Protein AF-A0A1E1MVT9-F1 (afdb_monomer)

Mean predicted aligned error: 9.11 Å

Structure (mmCIF, N/CA/C/O backbone):
data_AF-A0A1E1MVT9-F1
#
_entry.id   AF-A0A1E1MVT9-F1
#
loop_
_atom_site.group_PDB
_atom_site.id
_atom_site.type_symbol
_atom_site.label_atom_id
_atom_site.label_alt_id
_atom_site.label_comp_id
_atom_site.label_asym_id
_atom_site.label_entity_id
_atom_site.label_seq_id
_atom_site.pdbx_PDB_ins_code
_atom_site.Cartn_x
_atom_site.Cartn_y
_atom_site.Cartn_z
_atom_site.occupancy
_atom_site.B_iso_or_equiv
_atom_site.auth_seq_id
_atom_site.auth_comp_id
_atom_site.auth_asym_id
_atom_site.auth_atom_id
_atom_site.pdbx_PDB_model_num
ATOM 1 N N . MET A 1 1 ? -14.313 -16.294 12.372 1.00 44.94 1 MET A N 1
ATOM 2 C CA . MET A 1 1 ? -13.580 -15.211 11.657 1.00 44.94 1 MET A CA 1
ATOM 3 C C . MET A 1 1 ? -12.926 -14.169 12.602 1.00 44.94 1 MET A C 1
ATOM 5 O O . MET A 1 1 ? -12.690 -13.041 12.187 1.00 44.94 1 MET A O 1
ATOM 9 N N . TRP A 1 2 ? -12.592 -14.522 13.855 1.00 38.38 2 TRP A N 1
ATOM 10 C CA . TRP A 1 2 ? -12.077 -13.599 14.894 1.00 38.38 2 TRP A CA 1
ATOM 11 C C . TRP A 1 2 ? -10.542 -13.443 14.928 1.00 38.38 2 TRP A C 1
ATOM 13 O O . TRP A 1 2 ? -10.019 -12.489 15.501 1.00 38.38 2 TRP A O 1
ATOM 23 N N . THR A 1 3 ? -9.806 -14.344 14.275 1.00 46.03 3 THR A N 1
ATOM 24 C CA . THR A 1 3 ? -8.332 -14.363 14.262 1.00 46.03 3 THR A CA 1
ATOM 25 C C . THR A 1 3 ? -7.727 -13.187 13.490 1.00 46.03 3 THR A C 1
ATOM 27 O O . THR A 1 3 ? -6.736 -12.604 13.922 1.00 46.03 3 THR A O 1
ATOM 30 N N . TYR A 1 4 ? -8.374 -12.747 12.404 1.00 52.09 4 TYR A N 1
ATOM 31 C CA . TYR A 1 4 ? -7.928 -11.581 11.632 1.00 52.09 4 TYR A CA 1
ATOM 32 C C . TYR A 1 4 ? -7.992 -10.274 12.432 1.00 52.09 4 TYR A C 1
ATOM 34 O O . TYR A 1 4 ? -7.098 -9.440 12.298 1.00 52.09 4 TYR A O 1
ATOM 42 N N . ARG A 1 5 ? -9.000 -10.104 13.298 1.00 52.41 5 ARG A N 1
ATOM 43 C CA . ARG A 1 5 ? -9.218 -8.860 14.056 1.00 52.41 5 ARG A CA 1
ATOM 44 C C . ARG A 1 5 ? -8.069 -8.581 15.027 1.00 52.41 5 ARG A C 1
ATOM 46 O O . ARG A 1 5 ? -7.546 -7.473 15.058 1.00 52.41 5 ARG A O 1
ATOM 53 N N . ARG A 1 6 ? -7.605 -9.611 15.748 1.00 52.41 6 ARG A N 1
ATOM 54 C CA . ARG A 1 6 ? -6.489 -9.508 16.709 1.00 52.41 6 ARG A CA 1
ATOM 55 C C . ARG A 1 6 ? -5.143 -9.264 16.020 1.00 52.41 6 ARG A C 1
ATOM 57 O O . ARG A 1 6 ? -4.317 -8.513 16.527 1.00 52.41 6 ARG A O 1
ATOM 64 N N . CYS A 1 7 ? -4.938 -9.827 14.827 1.00 56.75 7 CYS A N 1
ATOM 65 C CA . CYS A 1 7 ? -3.724 -9.587 14.042 1.00 56.75 7 CYS A CA 1
ATOM 66 C C . CYS A 1 7 ? -3.673 -8.195 13.386 1.00 56.75 7 CYS A C 1
ATOM 68 O O . CYS A 1 7 ? -2.568 -7.740 13.065 1.00 56.75 7 CYS A O 1
ATOM 70 N N . LEU A 1 8 ? -4.831 -7.546 13.201 1.00 54.91 8 LEU A N 1
ATOM 71 C CA . LEU A 1 8 ? -5.003 -6.248 12.541 1.00 54.91 8 LEU A CA 1
ATOM 72 C C . LEU A 1 8 ? -5.066 -5.046 13.502 1.00 54.91 8 LEU A C 1
ATOM 74 O O . LEU A 1 8 ? -5.016 -3.916 13.037 1.00 54.91 8 LEU A O 1
ATOM 78 N N . LEU A 1 9 ? -5.116 -5.234 14.820 1.00 53.19 9 LEU A N 1
ATOM 79 C CA . LEU A 1 9 ? -5.014 -4.111 15.771 1.00 53.19 9 LEU A CA 1
ATOM 80 C C . LEU A 1 9 ? -3.584 -3.526 15.847 1.00 53.19 9 LEU A C 1
ATOM 82 O O . LEU A 1 9 ? -3.407 -2.373 16.201 1.00 53.19 9 LEU A O 1
ATOM 86 N N . ASN A 1 10 ? -2.572 -4.280 15.393 1.00 56.84 10 ASN A N 1
ATOM 87 C CA . ASN A 1 10 ? -1.182 -3.830 15.187 1.00 56.84 10 ASN A CA 1
ATOM 88 C C . ASN A 1 10 ? -0.852 -3.599 13.685 1.00 56.84 10 ASN A C 1
ATOM 90 O O . ASN A 1 10 ? 0.271 -3.837 13.233 1.00 56.84 10 ASN A O 1
ATOM 94 N N . SER A 1 11 ? -1.853 -3.255 12.865 1.00 60.12 11 SER A N 1
ATOM 95 C CA . SER A 1 11 ? -1.838 -3.422 11.397 1.00 60.12 11 SER A CA 1
ATOM 96 C C . SER A 1 11 ? -1.004 -2.430 1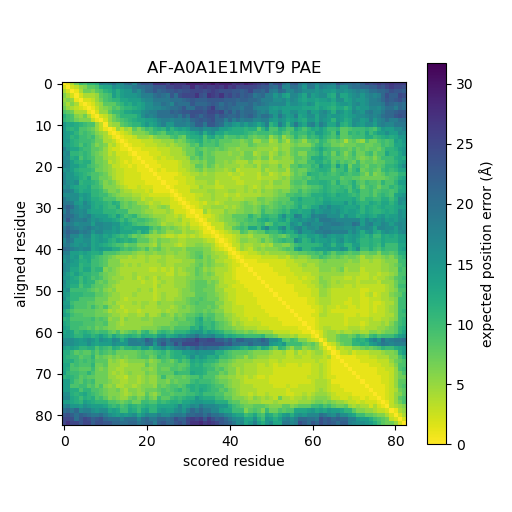0.600 1.00 60.12 11 SER A C 1
ATOM 98 O O . SER A 1 11 ? -0.460 -2.851 9.582 1.00 60.12 11 SER A O 1
ATOM 100 N N . GLY A 1 12 ? -0.874 -1.166 11.013 1.00 60.38 12 GLY A N 1
ATOM 101 C CA . GLY A 1 12 ? -0.208 -0.142 10.190 1.00 60.38 12 GLY A CA 1
ATOM 102 C C . GLY A 1 12 ? 1.199 -0.566 9.749 1.00 60.38 12 GLY A C 1
ATOM 103 O O . GLY A 1 12 ? 1.514 -0.576 8.561 1.00 60.38 12 GLY A O 1
ATOM 104 N N . LYS A 1 13 ? 2.008 -1.078 10.689 1.00 63.81 13 LYS A N 1
ATOM 105 C CA . LYS A 1 13 ? 3.362 -1.602 10.414 1.00 63.81 13 LYS A CA 1
ATOM 106 C C . LYS A 1 13 ? 3.358 -2.832 9.492 1.00 63.81 13 LYS A C 1
ATOM 108 O O . LYS A 1 13 ? 4.246 -2.984 8.657 1.00 63.81 13 LYS A O 1
ATOM 113 N N . LYS A 1 14 ? 2.349 -3.702 9.606 1.00 69.69 14 LYS A N 1
ATOM 114 C CA . LYS A 1 14 ? 2.223 -4.923 8.787 1.00 69.69 14 LYS A CA 1
ATOM 115 C C . LYS A 1 14 ? 1.744 -4.631 7.365 1.00 69.69 14 LYS A C 1
ATOM 117 O O . LYS A 1 14 ? 2.170 -5.312 6.434 1.00 69.69 14 LYS A O 1
ATOM 122 N N . ILE A 1 15 ? 0.878 -3.634 7.191 1.00 70.69 15 ILE A N 1
ATOM 123 C CA . ILE A 1 15 ? 0.417 -3.185 5.872 1.00 70.69 15 ILE A CA 1
ATOM 124 C C . ILE A 1 15 ? 1.589 -2.541 5.121 1.00 70.69 15 ILE A C 1
ATOM 126 O O . ILE A 1 15 ? 1.850 -2.924 3.982 1.00 70.69 15 ILE A O 1
ATOM 130 N N . SER A 1 16 ? 2.377 -1.690 5.787 1.00 71.56 16 SER A N 1
ATOM 131 C CA . SER A 1 16 ? 3.603 -1.121 5.209 1.00 71.56 16 SER A CA 1
ATOM 132 C C . SER A 1 16 ? 4.616 -2.196 4.799 1.00 71.56 16 SER A C 1
ATOM 134 O O . SER A 1 16 ? 5.166 -2.141 3.702 1.00 71.56 16 SER A O 1
ATOM 136 N N . ALA A 1 17 ? 4.826 -3.230 5.621 1.00 74.38 17 ALA A N 1
ATOM 137 C CA . ALA A 1 17 ? 5.698 -4.348 5.252 1.00 74.38 17 ALA A CA 1
ATOM 138 C C . ALA A 1 17 ? 5.197 -5.092 3.996 1.00 74.38 17 ALA A C 1
ATOM 140 O O . ALA A 1 17 ? 5.984 -5.427 3.111 1.00 74.38 17 ALA A O 1
ATOM 141 N N . LYS A 1 18 ? 3.879 -5.300 3.868 1.00 74.88 18 LYS A N 1
ATOM 142 C CA . LYS A 1 18 ? 3.282 -5.910 2.669 1.00 74.88 18 LYS A CA 1
ATOM 143 C C . LYS A 1 18 ? 3.423 -5.039 1.419 1.00 74.88 18 LYS A C 1
ATOM 145 O O . LYS A 1 18 ? 3.596 -5.600 0.338 1.00 74.88 18 LYS A O 1
ATOM 150 N N . MET A 1 19 ? 3.405 -3.710 1.544 1.00 76.38 19 MET A N 1
ATOM 151 C CA . MET A 1 19 ? 3.692 -2.798 0.425 1.00 76.38 19 MET A CA 1
ATOM 152 C C . MET A 1 19 ? 5.117 -2.998 -0.099 1.00 76.38 19 MET A C 1
ATOM 154 O O . MET A 1 19 ? 5.311 -3.215 -1.296 1.00 76.38 19 MET A O 1
ATOM 158 N N . VAL A 1 20 ? 6.103 -3.018 0.805 1.00 77.75 20 VAL A N 1
ATOM 159 C CA . VAL A 1 20 ? 7.522 -3.211 0.460 1.00 77.75 20 VAL A CA 1
ATOM 160 C C . VAL A 1 20 ? 7.750 -4.565 -0.214 1.00 77.75 20 VAL A C 1
ATOM 162 O O . VAL A 1 20 ? 8.426 -4.638 -1.244 1.00 77.75 20 VAL A O 1
ATOM 165 N N . ILE A 1 21 ? 7.146 -5.633 0.314 1.00 80.75 21 ILE A N 1
ATOM 166 C CA . ILE A 1 21 ? 7.244 -6.976 -0.275 1.00 80.75 21 ILE A CA 1
ATOM 167 C C . ILE A 1 21 ? 6.606 -7.003 -1.670 1.00 80.75 21 ILE A C 1
ATOM 169 O O . ILE A 1 21 ? 7.217 -7.513 -2.604 1.00 80.75 21 ILE A O 1
ATOM 173 N N . SER A 1 22 ? 5.420 -6.412 -1.843 1.00 78.00 22 SER A N 1
ATOM 174 C CA . SER A 1 22 ? 4.714 -6.401 -3.135 1.00 78.00 22 SER A CA 1
ATOM 175 C C . SER A 1 22 ? 5.527 -5.685 -4.218 1.00 78.00 22 SER A C 1
ATOM 177 O O . SER A 1 22 ? 5.706 -6.219 -5.313 1.00 78.00 22 SER A O 1
ATOM 179 N N . PHE A 1 23 ? 6.099 -4.519 -3.896 1.00 79.12 23 PHE A N 1
ATOM 180 C CA . PHE A 1 23 ? 6.990 -3.791 -4.805 1.00 79.12 23 PHE A CA 1
ATOM 181 C C . PHE A 1 23 ? 8.252 -4.596 -5.142 1.00 79.12 23 PHE A C 1
ATOM 183 O O . PHE A 1 23 ? 8.639 -4.702 -6.309 1.00 79.12 23 PHE A O 1
ATOM 190 N N . THR A 1 24 ? 8.858 -5.228 -4.135 1.00 81.94 24 THR A N 1
ATOM 191 C CA . THR A 1 24 ? 10.055 -6.062 -4.313 1.00 81.94 24 THR A CA 1
ATOM 192 C C . THR A 1 24 ? 9.781 -7.261 -5.219 1.00 81.94 24 THR A C 1
ATOM 194 O O . THR A 1 24 ? 10.594 -7.555 -6.091 1.00 81.94 24 THR A O 1
ATOM 197 N N . LEU A 1 25 ? 8.623 -7.915 -5.084 1.00 83.81 25 LEU A N 1
ATOM 198 C CA . LEU A 1 25 ? 8.216 -9.039 -5.936 1.00 83.81 25 LEU A CA 1
ATOM 199 C C . LEU A 1 25 ? 7.969 -8.619 -7.392 1.00 83.81 25 LEU A C 1
ATOM 201 O O . LEU A 1 25 ? 8.338 -9.332 -8.325 1.00 83.81 25 LEU A O 1
ATOM 205 N N . MET A 1 26 ? 7.376 -7.446 -7.618 1.00 80.81 26 MET A N 1
ATOM 206 C CA . MET A 1 26 ? 7.177 -6.933 -8.979 1.00 80.81 26 MET A CA 1
ATOM 207 C C . MET A 1 26 ? 8.500 -6.558 -9.652 1.00 80.81 26 MET A C 1
ATOM 209 O O . MET A 1 26 ? 8.695 -6.845 -10.837 1.00 80.81 26 MET A O 1
ATOM 213 N N . LYS A 1 27 ? 9.440 -5.979 -8.896 1.00 81.50 27 LYS A N 1
ATOM 214 C CA . LYS A 1 27 ? 10.795 -5.694 -9.385 1.00 81.50 27 LYS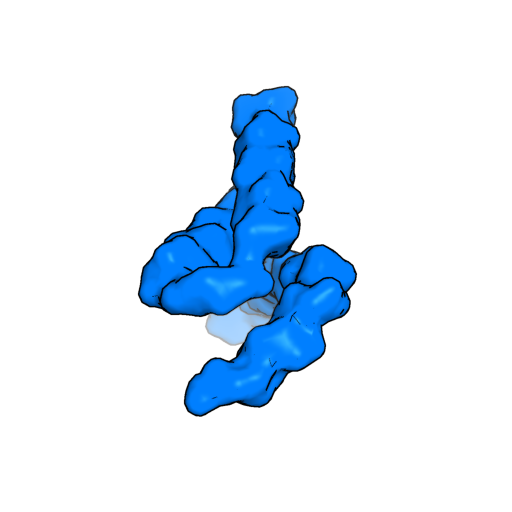 A CA 1
ATOM 215 C C . LYS A 1 27 ? 11.627 -6.964 -9.564 1.00 81.50 27 LYS A C 1
ATOM 217 O O . LYS A 1 27 ? 12.381 -7.041 -10.530 1.00 81.50 27 LYS A O 1
ATOM 222 N N . SER A 1 28 ? 11.483 -7.975 -8.705 1.00 83.12 28 SER A N 1
ATOM 223 C CA . SER A 1 28 ? 12.209 -9.243 -8.851 1.00 83.12 28 SER A CA 1
ATOM 224 C C . SER A 1 28 ? 11.781 -10.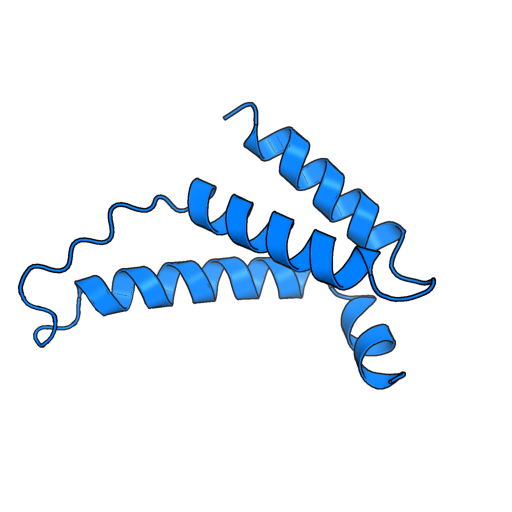001 -10.107 1.00 83.12 28 SER A C 1
ATOM 226 O O . SER A 1 28 ? 12.635 -10.583 -10.772 1.00 83.12 28 SER A O 1
ATOM 228 N N . LYS A 1 29 ? 10.508 -9.898 -10.523 1.00 80.88 29 LYS A N 1
ATOM 229 C CA . LYS A 1 29 ? 10.065 -10.396 -11.835 1.00 80.88 29 LYS A CA 1
ATOM 230 C C . LYS A 1 29 ? 10.803 -9.739 -13.000 1.00 80.88 29 LYS A C 1
ATOM 232 O O . LYS A 1 29 ? 11.115 -10.442 -13.951 1.00 80.88 29 LYS A O 1
ATOM 237 N N . ALA A 1 30 ? 11.125 -8.449 -12.913 1.00 78.94 30 ALA A N 1
ATOM 238 C CA . ALA A 1 30 ? 11.934 -7.770 -13.931 1.00 78.94 30 ALA A CA 1
ATOM 239 C C . ALA A 1 30 ? 13.411 -8.163 -13.907 1.00 78.94 30 ALA A C 1
ATOM 241 O O . ALA A 1 30 ? 14.092 -8.024 -14.914 1.00 78.94 30 ALA A O 1
ATOM 242 N N . ARG A 1 31 ? 13.906 -8.676 -12.780 1.00 78.88 31 ARG A N 1
ATOM 243 C CA . ARG A 1 31 ? 15.275 -9.194 -12.656 1.00 78.88 31 ARG A CA 1
ATOM 244 C C . ARG A 1 31 ? 15.391 -10.675 -13.013 1.00 78.88 31 ARG A C 1
ATOM 246 O O . ARG A 1 31 ? 16.499 -11.196 -13.043 1.00 78.88 31 ARG A O 1
ATOM 253 N N . ASN A 1 32 ? 14.274 -11.365 -13.242 1.00 83.69 32 ASN A N 1
ATOM 254 C CA . ASN A 1 32 ? 14.292 -12.780 -13.570 1.00 83.69 32 ASN A CA 1
ATOM 255 C C . ASN A 1 32 ? 14.682 -12.958 -15.049 1.00 83.69 32 ASN A C 1
ATOM 257 O O . ASN A 1 32 ? 13.919 -12.523 -15.914 1.00 83.69 32 ASN A O 1
ATOM 261 N N . PRO A 1 33 ? 15.800 -13.640 -15.358 1.00 80.12 33 PRO A N 1
ATOM 262 C CA . PRO A 1 33 ? 16.253 -13.844 -16.735 1.00 80.12 33 PRO A CA 1
ATOM 263 C C . PRO A 1 33 ? 15.270 -14.662 -17.586 1.00 80.12 33 PRO A C 1
ATOM 265 O O . PRO A 1 33 ? 15.326 -14.600 -18.809 1.00 80.12 33 PRO A O 1
ATOM 268 N N 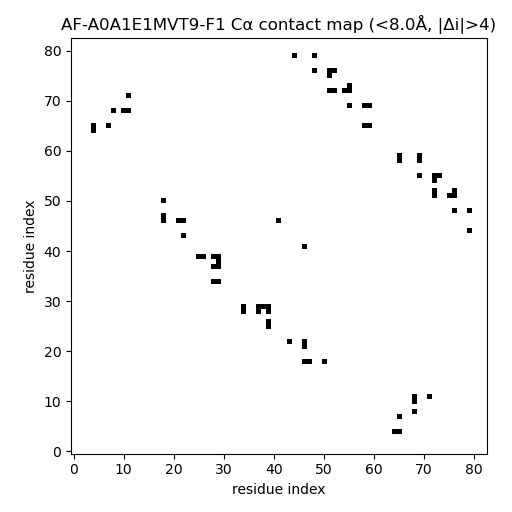. ARG A 1 34 ? 14.334 -15.395 -16.964 1.00 86.31 34 ARG A N 1
ATOM 269 C CA . ARG A 1 34 ? 13.260 -16.116 -17.668 1.00 86.31 34 ARG A CA 1
ATOM 270 C C . ARG A 1 34 ? 12.147 -15.197 -18.183 1.00 86.31 34 ARG A C 1
ATOM 272 O O . ARG A 1 34 ? 11.376 -15.614 -19.037 1.00 86.31 34 ARG A O 1
ATOM 279 N N . ASN A 1 35 ? 12.052 -13.962 -17.686 1.00 81.81 35 ASN A N 1
ATOM 280 C CA . ASN A 1 35 ? 11.009 -13.006 -18.061 1.00 81.81 35 ASN A CA 1
ATOM 281 C C . ASN A 1 35 ? 11.517 -12.034 -19.137 1.00 81.81 35 ASN A C 1
ATOM 283 O O . ASN A 1 35 ? 11.575 -10.820 -18.927 1.00 81.81 35 ASN A O 1
AT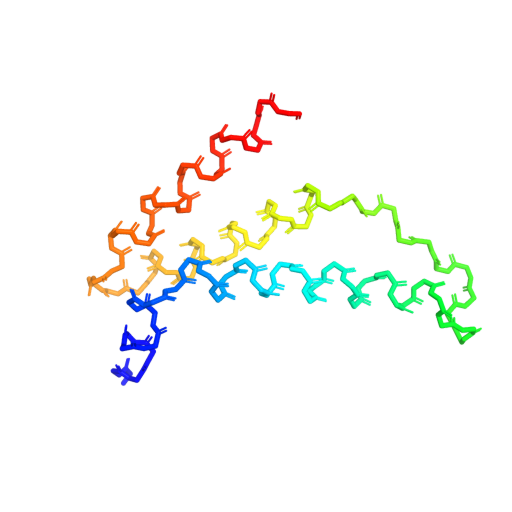OM 287 N N . VAL A 1 36 ? 11.910 -12.575 -20.291 1.00 82.06 36 VAL A N 1
ATOM 288 C CA . VAL A 1 36 ? 12.439 -11.786 -21.413 1.00 82.06 36 VAL A CA 1
ATOM 289 C C . VAL A 1 36 ? 11.389 -10.771 -21.879 1.00 82.06 36 VAL A C 1
ATOM 291 O O . VAL A 1 36 ? 10.240 -11.120 -22.134 1.00 82.06 36 VAL A O 1
ATOM 294 N N . GLY A 1 37 ? 11.774 -9.493 -21.946 1.00 81.75 37 GLY A N 1
ATOM 295 C CA . GLY A 1 37 ? 10.894 -8.393 -22.362 1.00 81.75 37 GLY A CA 1
ATOM 296 C C . GLY A 1 37 ? 10.005 -7.801 -21.260 1.00 81.75 37 GLY A C 1
ATOM 297 O O . GLY A 1 37 ? 9.407 -6.746 -21.472 1.00 81.75 37 GLY A O 1
ATOM 298 N N . TYR A 1 38 ? 9.947 -8.397 -20.063 1.00 80.44 38 TYR A N 1
ATOM 299 C CA . TYR A 1 38 ? 9.170 -7.831 -18.957 1.00 80.44 38 TYR A CA 1
ATOM 300 C C . TYR A 1 38 ? 9.867 -6.596 -18.369 1.00 80.44 38 TYR A C 1
ATOM 302 O O . TYR A 1 38 ? 10.957 -6.678 -17.800 1.00 80.44 38 TYR A O 1
ATOM 310 N N . LYS A 1 39 ? 9.194 -5.444 -18.434 1.00 77.50 39 LYS A N 1
ATOM 311 C CA . LYS A 1 39 ? 9.603 -4.213 -17.748 1.00 77.50 39 LYS A CA 1
ATOM 312 C C . LYS A 1 39 ? 8.557 -3.838 -16.704 1.00 77.50 39 LYS A C 1
ATOM 314 O O . LYS A 1 39 ? 7.401 -3.588 -17.025 1.00 77.50 39 LYS A O 1
ATOM 319 N N . CYS A 1 40 ? 8.969 -3.766 -15.438 1.00 79.00 40 CYS A N 1
ATOM 320 C CA . CYS A 1 40 ? 8.116 -3.246 -14.370 1.00 79.00 40 CYS A CA 1
ATOM 321 C C . CYS A 1 40 ? 8.066 -1.711 -14.453 1.00 79.00 40 CYS A C 1
ATOM 323 O O . CYS A 1 40 ? 8.911 -1.041 -13.846 1.00 79.00 40 CYS A O 1
ATOM 325 N N . GLY A 1 41 ? 7.088 -1.188 -15.200 1.00 82.38 41 GLY A N 1
ATOM 326 C CA . GLY A 1 41 ? 6.814 0.250 -15.356 1.00 82.38 41 GLY A CA 1
ATOM 327 C C . GLY A 1 41 ? 6.079 0.893 -14.177 1.00 82.38 41 GLY A C 1
ATOM 328 O O . GLY A 1 41 ? 5.975 2.108 -14.121 1.00 82.38 41 GLY A O 1
ATOM 329 N N . ILE A 1 42 ? 5.618 0.086 -13.220 1.00 80.94 42 ILE A N 1
ATOM 330 C CA . ILE A 1 42 ? 4.940 0.568 -12.018 1.00 80.94 42 ILE A CA 1
ATOM 331 C C . ILE A 1 42 ? 5.949 1.156 -11.018 1.00 80.94 42 ILE A C 1
ATOM 333 O O . ILE A 1 42 ? 6.973 0.540 -10.675 1.00 80.94 42 ILE A O 1
ATOM 337 N N . THR A 1 43 ? 5.630 2.349 -10.533 1.00 83.38 43 THR A N 1
ATOM 338 C CA . THR A 1 43 ? 6.333 3.071 -9.473 1.00 83.38 43 THR A CA 1
ATOM 339 C C . THR A 1 43 ? 5.920 2.567 -8.094 1.00 83.38 43 THR A C 1
ATOM 341 O O . THR A 1 43 ? 4.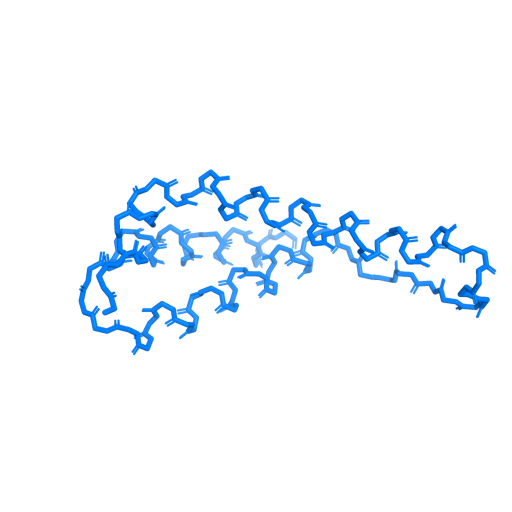871 1.955 -7.903 1.00 83.38 43 THR A O 1
ATOM 344 N N . ARG A 1 44 ? 6.748 2.835 -7.082 1.00 79.81 44 ARG A N 1
ATOM 345 C CA . ARG A 1 44 ? 6.435 2.451 -5.700 1.00 79.81 44 ARG A CA 1
ATOM 346 C C . ARG A 1 44 ? 5.146 3.113 -5.192 1.00 79.81 44 ARG A C 1
ATOM 348 O O . ARG A 1 44 ? 4.386 2.457 -4.489 1.00 79.81 44 ARG A O 1
ATOM 355 N N . VAL A 1 45 ? 4.893 4.361 -5.585 1.00 82.88 45 VAL A N 1
ATOM 356 C CA . VAL A 1 45 ? 3.698 5.129 -5.199 1.00 82.88 45 VAL A CA 1
ATOM 357 C C . VAL A 1 45 ? 2.425 4.481 -5.749 1.00 82.88 45 VAL A C 1
ATOM 359 O O . VAL A 1 45 ? 1.456 4.305 -5.014 1.00 82.88 45 VAL A O 1
ATOM 362 N N . GLU A 1 46 ? 2.442 4.028 -7.004 1.00 83.12 46 GLU A N 1
ATOM 363 C CA . GLU A 1 46 ? 1.308 3.312 -7.607 1.00 83.12 46 GLU A CA 1
ATOM 364 C C . GLU A 1 46 ? 1.031 1.976 -6.902 1.00 83.12 46 GLU A C 1
ATOM 366 O O . GLU A 1 46 ? -0.126 1.631 -6.656 1.00 83.12 46 GLU A O 1
ATOM 371 N N . VAL A 1 47 ? 2.078 1.245 -6.499 1.00 83.00 47 VAL A N 1
ATOM 372 C CA . VAL A 1 47 ? 1.921 0.019 -5.693 1.00 83.00 47 VAL A CA 1
ATOM 373 C C . VAL A 1 47 ? 1.331 0.323 -4.328 1.00 83.00 47 VAL A C 1
ATOM 375 O O . VAL A 1 47 ? 0.431 -0.384 -3.880 1.00 83.00 47 VAL A O 1
ATOM 378 N N . GLU A 1 48 ? 1.841 1.350 -3.652 1.00 82.81 48 GLU A N 1
ATOM 379 C CA . GLU A 1 48 ? 1.327 1.765 -2.350 1.00 82.81 48 GLU A CA 1
ATOM 380 C C . GLU A 1 48 ? -0.157 2.139 -2.463 1.00 82.81 48 GLU A C 1
ATOM 382 O O . GLU A 1 48 ? -0.958 1.636 -1.676 1.00 82.81 48 GLU A O 1
ATOM 387 N N . SER A 1 49 ? -0.544 2.892 -3.496 1.00 82.88 49 SER A N 1
ATOM 388 C CA . SER A 1 49 ? -1.941 3.233 -3.790 1.00 82.88 49 SER A CA 1
ATOM 389 C C . SER A 1 49 ? -2.820 1.987 -3.972 1.00 82.88 49 SER A C 1
ATOM 391 O O . SER A 1 49 ? -3.810 1.823 -3.257 1.00 82.88 49 SER A O 1
ATOM 393 N N . LEU A 1 50 ? -2.410 1.042 -4.829 1.00 84.88 50 LEU A N 1
ATOM 394 C CA . LEU A 1 50 ? -3.142 -0.212 -5.063 1.00 84.88 50 LEU A CA 1
ATOM 395 C C . LEU A 1 50 ? -3.326 -1.031 -3.782 1.00 84.88 50 LEU A C 1
ATOM 397 O O . LEU A 1 50 ? -4.404 -1.574 -3.530 1.00 84.88 50 LEU A O 1
ATOM 401 N N . VAL A 1 51 ? -2.281 -1.116 -2.957 1.00 83.44 51 VAL A N 1
ATOM 402 C CA . VAL A 1 51 ? -2.332 -1.846 -1.690 1.00 83.44 51 VAL A CA 1
ATOM 403 C C . VAL A 1 51 ? -3.285 -1.151 -0.716 1.00 83.44 51 VAL A C 1
ATOM 405 O O . VAL A 1 51 ? -4.135 -1.826 -0.133 1.00 83.44 51 VAL A O 1
ATOM 408 N N . VAL A 1 52 ? -3.204 0.176 -0.559 1.00 85.19 52 VAL A N 1
ATOM 409 C CA . VAL A 1 52 ? -4.125 0.931 0.311 1.00 85.19 52 VAL A CA 1
ATOM 410 C C . VAL A 1 52 ? -5.578 0.725 -0.124 1.00 85.19 52 VAL A C 1
ATOM 412 O O . VAL A 1 52 ? -6.418 0.400 0.721 1.00 85.19 52 VAL A O 1
ATOM 415 N N . THR A 1 53 ? -5.875 0.844 -1.421 1.00 85.81 53 THR A N 1
ATOM 416 C CA . THR A 1 53 ? -7.226 0.642 -1.966 1.00 85.81 53 THR A CA 1
ATOM 417 C C . THR A 1 53 ? -7.729 -0.779 -1.713 1.00 85.81 53 THR A C 1
ATOM 419 O O . THR A 1 53 ? -8.812 -0.953 -1.154 1.00 85.81 53 THR A O 1
ATOM 422 N N . ALA A 1 54 ? -6.924 -1.800 -2.022 1.00 84.75 54 ALA A N 1
ATOM 423 C CA . ALA A 1 54 ? -7.311 -3.196 -1.824 1.00 84.75 54 ALA A CA 1
ATOM 424 C C . ALA A 1 54 ? -7.605 -3.515 -0.347 1.00 84.75 54 ALA A C 1
ATOM 426 O O . ALA A 1 54 ? -8.610 -4.156 -0.030 1.00 84.75 54 ALA A O 1
ATOM 427 N N . PHE A 1 55 ? -6.759 -3.045 0.577 1.00 82.25 55 PHE A N 1
ATOM 428 C CA . PHE A 1 55 ? -6.990 -3.239 2.011 1.00 82.25 55 PHE A CA 1
ATOM 429 C C . PHE A 1 55 ? -8.237 -2.502 2.492 1.00 82.25 55 PHE A C 1
ATOM 431 O O . PHE A 1 55 ? -9.014 -3.068 3.262 1.00 82.25 55 PHE A O 1
ATOM 438 N N . ARG A 1 56 ? -8.459 -1.271 2.030 1.00 84.88 56 ARG A N 1
ATOM 439 C CA . ARG A 1 56 ? -9.645 -0.491 2.383 1.00 84.88 56 ARG A CA 1
ATOM 440 C C . ARG A 1 56 ? -10.927 -1.186 1.942 1.00 84.88 56 ARG A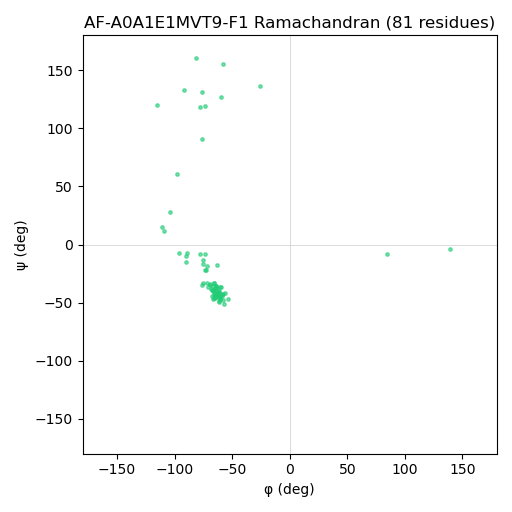 C 1
ATOM 442 O O . ARG A 1 56 ? -11.841 -1.304 2.753 1.00 84.88 56 ARG A O 1
ATOM 449 N N . ASP A 1 57 ? -10.992 -1.679 0.711 1.00 85.44 57 ASP A N 1
ATOM 450 C CA . ASP A 1 57 ? -12.201 -2.312 0.174 1.00 85.44 57 ASP A CA 1
ATOM 451 C C . ASP A 1 57 ? -12.532 -3.620 0.897 1.00 85.44 57 ASP A C 1
ATOM 453 O O . ASP A 1 57 ? -13.692 -3.881 1.225 1.00 85.44 57 ASP A O 1
ATOM 457 N N . VAL A 1 58 ? -11.511 -4.419 1.221 1.00 83.69 58 VAL A N 1
ATOM 458 C CA . VAL A 1 58 ? -11.688 -5.644 2.013 1.00 83.69 58 VAL A CA 1
ATOM 459 C C . VAL A 1 58 ? -12.133 -5.314 3.437 1.00 83.69 58 VAL A C 1
ATOM 461 O O . VAL A 1 58 ? -13.060 -5.945 3.944 1.00 83.69 58 VAL A O 1
ATOM 464 N N . LEU A 1 59 ? -11.496 -4.339 4.095 1.00 79.69 59 LEU A N 1
ATOM 465 C CA . LEU A 1 59 ? -11.798 -3.991 5.486 1.00 79.69 59 LEU A CA 1
ATOM 466 C C . LEU A 1 59 ? -13.144 -3.278 5.640 1.00 79.69 59 LEU A C 1
ATOM 468 O O . LEU A 1 59 ? -13.826 -3.525 6.630 1.00 79.69 59 LEU A O 1
ATOM 472 N N . ARG A 1 60 ? -13.567 -2.466 4.662 1.00 82.31 60 ARG A N 1
ATOM 473 C CA . ARG A 1 60 ? -14.897 -1.828 4.642 1.00 82.31 60 ARG A CA 1
ATOM 474 C C . ARG A 1 60 ? -16.032 -2.838 4.549 1.00 82.31 60 ARG A C 1
ATOM 476 O O . ARG A 1 60 ? -17.077 -2.627 5.152 1.00 82.31 60 ARG A O 1
ATOM 483 N N . LYS A 1 61 ? -15.825 -3.935 3.815 1.00 81.69 61 LYS A N 1
ATOM 484 C CA . LYS A 1 61 ? -16.816 -5.012 3.668 1.00 81.69 61 LYS A CA 1
ATOM 485 C C . LYS A 1 61 ? -16.928 -5.906 4.907 1.00 81.69 61 LYS A C 1
ATOM 487 O O . LYS A 1 61 ? -17.870 -6.688 4.996 1.00 81.69 61 LYS A O 1
ATOM 492 N N . LYS A 1 62 ? -15.992 -5.832 5.862 1.00 76.50 62 LYS A N 1
ATOM 493 C CA . LYS A 1 62 ? -16.070 -6.602 7.113 1.00 76.50 62 LYS A CA 1
ATOM 494 C C . LYS A 1 62 ? -16.775 -5.790 8.202 1.00 76.50 62 LYS A C 1
ATOM 496 O O . LYS A 1 62 ? -16.438 -4.633 8.429 1.00 76.50 62 LYS A O 1
ATOM 501 N N . GLN A 1 63 ? -17.732 -6.413 8.899 1.00 64.19 63 GLN A N 1
ATOM 502 C CA . GLN A 1 63 ? -18.436 -5.788 10.024 1.00 64.19 63 GLN A CA 1
ATOM 503 C C . GLN A 1 63 ? -17.485 -5.343 11.156 1.00 64.19 63 GLN A C 1
ATOM 505 O O . GLN A 1 63 ? -16.368 -5.846 11.307 1.00 64.19 63 GLN A O 1
ATOM 510 N N . SER A 1 64 ? -17.985 -4.350 11.898 1.00 68.38 64 SER A N 1
ATOM 511 C CA . SER A 1 64 ? -17.355 -3.415 12.842 1.00 68.38 64 SER A CA 1
ATOM 512 C C . SER A 1 64 ? -16.054 -3.841 13.551 1.00 68.38 64 SER A C 1
ATOM 514 O O . SER A 1 64 ? -15.891 -4.929 14.111 1.00 68.38 64 SER A O 1
ATOM 516 N N . GLY A 1 65 ? -15.102 -2.900 13.615 1.00 71.38 65 GLY A N 1
ATOM 517 C CA . GLY A 1 65 ? -13.858 -3.054 14.383 1.00 71.38 65 GLY A CA 1
ATOM 518 C C . GLY A 1 65 ? -12.579 -2.548 13.736 1.00 71.38 65 GLY A C 1
ATOM 519 O O . GLY A 1 65 ? -11.535 -2.609 14.371 1.00 71.38 65 GLY A O 1
ATOM 520 N N . TYR A 1 66 ? -12.643 -2.072 12.494 1.00 76.25 66 TYR A N 1
ATOM 521 C CA . TYR A 1 66 ? -11.470 -1.607 11.747 1.00 76.25 66 TYR A CA 1
ATOM 522 C C . TYR A 1 66 ? -11.465 -0.092 11.524 1.00 76.25 66 TYR A C 1
ATOM 524 O O . TYR A 1 66 ? -10.714 0.379 10.684 1.00 76.25 66 TYR A O 1
ATOM 532 N N . GLN A 1 67 ? -12.293 0.672 12.245 1.00 80.50 67 GLN A N 1
ATOM 533 C CA . GLN A 1 67 ? -12.472 2.114 12.021 1.00 80.50 67 GLN A CA 1
ATOM 534 C C . GLN A 1 67 ? -11.151 2.893 12.096 1.00 80.50 67 GLN A C 1
ATOM 536 O O . GLN A 1 67 ? -10.882 3.727 11.241 1.00 80.50 67 GLN A O 1
ATOM 541 N N . GLU A 1 68 ? -10.284 2.562 13.054 1.00 81.75 68 GLU A N 1
ATOM 542 C CA . GLU A 1 68 ? -8.964 3.189 13.182 1.00 81.75 68 GLU A CA 1
ATOM 543 C C . GLU A 1 68 ? -8.049 2.876 11.986 1.00 81.75 68 GLU A C 1
ATOM 545 O O . GLU A 1 68 ? -7.420 3.769 11.421 1.00 81.75 68 GLU A O 1
ATOM 550 N N . VAL A 1 69 ? -8.035 1.617 11.540 1.00 80.81 69 VAL A N 1
ATOM 551 C CA . VAL A 1 69 ? -7.251 1.170 10.377 1.00 80.81 69 VAL A CA 1
ATOM 552 C C . VAL A 1 69 ? -7.792 1.781 9.086 1.00 80.81 69 VAL A C 1
ATOM 554 O O . VAL A 1 69 ? -7.020 2.186 8.224 1.00 80.81 69 VAL A O 1
ATOM 557 N N . LEU A 1 70 ? -9.116 1.883 8.954 1.00 83.81 70 LEU 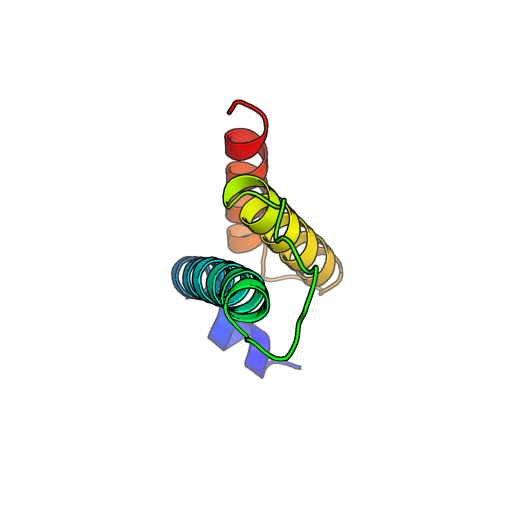A N 1
ATOM 558 C CA . LEU A 1 70 ? -9.780 2.534 7.828 1.00 83.81 70 LEU A CA 1
ATOM 559 C C . LEU A 1 70 ? -9.457 4.027 7.783 1.00 83.81 70 LEU A C 1
ATOM 561 O O . LEU A 1 70 ? -9.129 4.523 6.710 1.00 83.81 70 LEU A O 1
ATOM 565 N N . ARG A 1 71 ? -9.465 4.716 8.931 1.00 85.69 71 ARG A N 1
ATOM 566 C CA . ARG A 1 71 ? -9.057 6.124 9.025 1.00 85.69 71 ARG A CA 1
ATOM 567 C C . ARG A 1 71 ? -7.602 6.311 8.593 1.00 85.69 71 ARG A C 1
ATOM 569 O O . ARG A 1 71 ? -7.328 7.180 7.774 1.00 85.69 71 ARG A O 1
ATOM 576 N N . TRP A 1 72 ? -6.696 5.453 9.065 1.00 85.00 72 TRP A N 1
ATOM 577 C CA . TRP A 1 72 ? -5.288 5.474 8.651 1.00 85.00 72 TRP A CA 1
ATOM 578 C C . TRP A 1 72 ? -5.108 5.214 7.142 1.00 85.00 72 TRP A C 1
ATOM 580 O O . TRP A 1 72 ? -4.319 5.891 6.483 1.00 85.00 72 TRP A O 1
ATOM 590 N N . LEU A 1 73 ? -5.862 4.270 6.565 1.00 83.88 73 LEU A N 1
ATOM 591 C CA . LEU A 1 73 ? -5.858 4.008 5.119 1.00 83.88 73 LEU A CA 1
ATOM 592 C C . LEU A 1 73 ? -6.410 5.203 4.322 1.00 83.88 73 LEU A C 1
ATOM 594 O O . LEU A 1 73 ? -5.834 5.571 3.300 1.00 83.88 73 LEU A O 1
ATOM 598 N N . ASP A 1 74 ? -7.494 5.829 4.788 1.00 85.69 74 ASP A N 1
ATOM 599 C CA . ASP A 1 74 ? -8.082 7.015 4.153 1.00 85.69 74 ASP A CA 1
ATOM 600 C C . ASP A 1 74 ? -7.116 8.223 4.209 1.00 85.69 74 ASP A C 1
ATOM 602 O O . ASP A 1 74 ? -6.995 8.953 3.223 1.00 85.69 74 ASP A O 1
ATOM 606 N N . GLU A 1 75 ? -6.364 8.411 5.300 1.00 86.50 75 GLU A N 1
ATOM 607 C CA . GLU A 1 75 ? -5.290 9.417 5.395 1.00 86.50 75 GLU A CA 1
ATOM 608 C C . GLU A 1 75 ? -4.148 9.143 4.407 1.00 86.50 75 GLU A C 1
ATOM 610 O O . GLU A 1 75 ? -3.690 10.059 3.718 1.00 86.50 75 GLU A O 1
ATOM 615 N N . LYS A 1 76 ? -3.726 7.879 4.270 1.00 81.12 76 LYS A N 1
ATOM 616 C CA . LYS A 1 76 ? -2.696 7.485 3.297 1.00 81.12 76 LYS A CA 1
ATOM 617 C C . LYS A 1 76 ? -3.124 7.723 1.850 1.00 81.12 76 LYS A C 1
ATOM 619 O O . LYS A 1 76 ? -2.305 8.178 1.055 1.00 81.12 76 LYS A O 1
ATOM 624 N N . MET A 1 77 ? -4.395 7.499 1.512 1.00 79.94 77 MET A N 1
ATOM 625 C CA . MET A 1 77 ? -4.910 7.831 0.176 1.00 79.94 77 MET A CA 1
ATOM 626 C C . MET A 1 77 ? -4.936 9.336 -0.099 1.00 79.94 77 MET A C 1
ATOM 628 O O . MET A 1 77 ? -4.699 9.746 -1.233 1.00 79.94 77 MET A O 1
ATOM 632 N N . LYS A 1 78 ? -5.224 10.169 0.911 1.00 80.31 78 LYS A N 1
ATOM 633 C CA . LYS A 1 78 ? -5.177 11.632 0.758 1.00 80.31 78 LYS A CA 1
ATOM 634 C C . LYS A 1 78 ? -3.751 12.124 0.508 1.00 80.31 78 LYS A C 1
ATOM 636 O O . LYS A 1 78 ? -3.560 12.984 -0.342 1.00 80.31 78 LYS A O 1
ATOM 641 N N . GLN A 1 79 ? -2.763 11.545 1.194 1.00 71.00 79 GLN A N 1
ATOM 642 C CA . GLN A 1 79 ? -1.343 11.866 0.994 1.00 71.00 79 GLN A CA 1
ATOM 643 C C . GLN A 1 79 ? -0.850 11.458 -0.403 1.00 71.00 79 GLN A C 1
ATOM 645 O O . GLN A 1 79 ? -0.195 12.252 -1.067 1.00 71.00 79 GLN A O 1
ATOM 650 N N . GLY A 1 80 ? -1.214 10.263 -0.881 1.00 62.94 80 GLY A N 1
ATOM 651 C CA . GLY A 1 80 ? -0.785 9.759 -2.194 1.00 62.94 80 GLY A CA 1
ATOM 652 C C . GLY A 1 80 ? -1.455 10.411 -3.412 1.00 62.94 80 GLY A C 1
ATOM 653 O O . GLY A 1 80 ? -1.045 10.134 -4.530 1.00 62.94 80 GLY A O 1
ATOM 654 N N . ARG A 1 81 ? -2.483 11.254 -3.225 1.00 54.94 81 ARG A N 1
ATOM 655 C CA . ARG A 1 81 ? -3.120 12.044 -4.301 1.00 54.94 81 ARG A CA 1
ATOM 656 C C . ARG A 1 81 ? -2.487 13.424 -4.518 1.00 54.94 81 ARG A C 1
ATOM 658 O O . ARG A 1 81 ? -2.861 14.099 -5.469 1.00 54.94 81 ARG A O 1
ATOM 665 N N . LEU A 1 82 ? -1.593 13.848 -3.624 1.00 45.50 82 LEU A N 1
ATOM 666 C CA . LEU A 1 82 ? -0.915 15.151 -3.648 1.00 45.50 82 LEU A CA 1
ATOM 667 C C . LEU A 1 82 ? 0.580 15.030 -4.003 1.00 45.50 82 LEU A C 1
ATOM 669 O O . LEU A 1 82 ? 1.324 15.986 -3.804 1.00 45.50 82 LEU A O 1
ATOM 673 N N . SER A 1 83 ? 1.033 13.858 -4.462 1.00 40.78 83 SER A N 1
ATOM 674 C CA . SER A 1 83 ? 2.425 13.573 -4.853 1.00 40.78 83 SER A CA 1
ATOM 675 C C . SE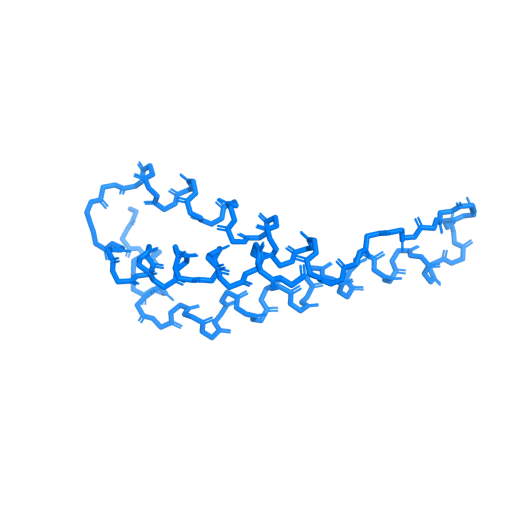R A 1 83 ? 2.532 13.255 -6.334 1.00 40.78 83 SER A C 1
ATOM 677 O O . SER A 1 83 ? 1.600 12.594 -6.843 1.00 40.78 83 SER A O 1
#

Secondary structure (DSSP, 8-state):
--HHHHHHTTHHHHHHHHHHHHHHHHHHHHH-TTSTT------HHHHHHHHHHHHHHHHHTS-SS-HHHHHHHHHHHHHHT--

Radius of gyration: 15.1 Å; Cα contacts (8 Å, |Δi|>4): 39; chains: 1; bounding box: 35×31×39 Å

Solvent-accessible surface area (backbone atoms only — not comparable to full-atom values): 4997 Å² total; per-residue (Å²): 132,67,69,62,58,69,64,49,77,67,28,71,69,54,54,53,52,51,41,56,50,53,51,50,54,50,50,47,50,43,68,34,85,87,41,77,89,52,72,67,83,75,50,69,66,59,49,44,49,53,50,44,51,54,51,44,58,58,52,68,74,47,80,89,84,51,65,69,59,46,50,53,41,54,51,52,54,57,56,64,72,77,110

Organism: Rhynchosporium secalis (NCBI:txid38038)

Foldseek 3Di:
DCPVLVVCVVPPVVLVVVLVVVVVVLVVCVVDPVNPPDDSPDDSLNSNLVSLVVVLVVVVPDDDRCVVVNVVSVVSNVVSVVD

Nearest PDB structures (foldseek):
  5d9a-assembly4_K  TM=3.598E-01  e=6.112E+00  Influenza C virus (C/Johannesburg/1/66)

pLDDT: mean 74.7, std 12.34, range [38.38, 86.5]

Sequence (83 aa):
MWTYRRCLLNSGKKISAKMVISFTLMKSKARNPRNVGYKCGITRVEVESLVVTAFRDVLRKKQSGYQEVLRWLDEKMKQGRLS